Protein AF-A0A1B8XY38-F1 (afdb_monomer)

Radius of gyration: 33.86 Å; Cα contacts (8 Å, |Δi|>4): 31; chains: 1; bounding box: 63×46×82 Å

Sequence (117 aa):
MSGPEGACRGYRGRSHGYALRMSRLSARIFGEVVRPTDQRSMKVVKMFSEEPLAKRKEVFDWYPPHNTYVSLMRNLRYLGLYRDEHEDFKEEMRRLRKLRGKGTPKKGEGKRAMKKK

Secondary structure (DSSP, 8-state):
----------------HHHHHHHHHHHHHHT---S---HHHHHHHHHHHSPPGGGSHHHHT-S--HHHHHHHHHHHHHTTS---HHHHHHHHHHHHHHHTT-PPPPTT-SHHHHTT-

Structure (mmCIF, N/CA/C/O backbone):
data_AF-A0A1B8XY38-F1
#
_entry.id   AF-A0A1B8XY38-F1
#
loop_
_atom_site.group_PDB
_atom_site.id
_atom_site.type_symbol
_atom_site.label_atom_id
_atom_site.label_alt_id
_atom_site.label_comp_id
_atom_site.label_asym_id
_atom_site.label_entity_id
_atom_site.label_seq_id
_atom_site.pdbx_PDB_ins_code
_atom_site.Cartn_x
_atom_site.Cartn_y
_atom_site.Cartn_z
_atom_site.occupancy
_atom_site.B_iso_or_equiv
_atom_site.auth_seq_id
_atom_site.auth_comp_id
_atom_site.auth_asym_id
_atom_site.auth_atom_id
_atom_site.pdbx_PDB_model_num
ATOM 1 N N . MET A 1 1 ? 35.548 -18.790 -11.301 1.00 38.03 1 MET A N 1
ATOM 2 C CA . MET A 1 1 ? 35.139 -18.587 -12.707 1.00 38.03 1 MET A CA 1
ATOM 3 C C . MET A 1 1 ? 35.014 -17.094 -12.911 1.00 38.03 1 MET A C 1
ATOM 5 O O . MET A 1 1 ? 34.023 -16.497 -12.517 1.00 38.03 1 MET A O 1
ATOM 9 N N . SER A 1 2 ? 36.103 -16.496 -13.372 1.00 38.56 2 SER A N 1
ATOM 10 C CA . SER A 1 2 ? 36.338 -15.055 -13.368 1.00 38.56 2 SER A CA 1
ATOM 11 C C . SER A 1 2 ? 36.112 -14.554 -14.791 1.00 38.56 2 SER A C 1
ATOM 13 O O . SER A 1 2 ? 36.839 -14.958 -15.696 1.00 38.56 2 SER A O 1
ATOM 15 N N . GLY A 1 3 ? 35.059 -13.767 -15.013 1.00 38.72 3 GLY A N 1
ATOM 16 C CA . GLY A 1 3 ? 34.793 -13.160 -16.319 1.00 38.72 3 GLY A CA 1
ATOM 17 C C . GLY A 1 3 ? 35.889 -12.149 -16.676 1.00 38.72 3 GLY A C 1
ATOM 18 O O . GLY A 1 3 ? 36.385 -11.472 -15.774 1.00 38.72 3 GLY A O 1
ATOM 19 N N . PRO A 1 4 ? 36.302 -12.035 -17.950 1.00 48.38 4 PRO A N 1
ATOM 20 C CA . PRO A 1 4 ? 37.315 -11.065 -18.327 1.00 48.38 4 PRO A CA 1
ATOM 21 C C . PRO A 1 4 ? 36.724 -9.653 -18.264 1.00 48.38 4 PRO A C 1
ATOM 23 O O . PRO A 1 4 ? 35.758 -9.321 -18.953 1.00 48.38 4 PRO A O 1
ATOM 26 N N . GLU A 1 5 ? 37.327 -8.822 -17.419 1.00 45.53 5 GLU A N 1
ATOM 27 C CA . GLU A 1 5 ? 37.103 -7.384 -17.336 1.00 45.53 5 GLU A CA 1
ATOM 28 C C . GLU A 1 5 ? 37.482 -6.725 -18.675 1.00 45.53 5 GLU A C 1
ATOM 30 O O . GLU A 1 5 ? 38.649 -6.485 -18.983 1.00 45.53 5 GLU A O 1
ATOM 35 N N . GLY A 1 6 ? 36.479 -6.452 -19.510 1.00 40.97 6 GLY A N 1
ATOM 36 C CA . GLY A 1 6 ? 36.639 -5.784 -20.801 1.00 40.97 6 GLY A CA 1
ATOM 37 C C . GLY A 1 6 ? 36.844 -4.279 -20.649 1.00 40.97 6 GLY A C 1
ATOM 38 O O . GLY A 1 6 ? 35.935 -3.487 -20.894 1.00 40.97 6 GLY A O 1
ATOM 39 N N . ALA A 1 7 ? 38.049 -3.869 -20.258 1.00 39.84 7 ALA A N 1
ATOM 40 C CA . ALA A 1 7 ? 38.487 -2.479 -20.276 1.00 39.84 7 ALA A CA 1
ATOM 41 C C . ALA A 1 7 ? 38.704 -1.979 -21.721 1.00 39.84 7 ALA A C 1
ATOM 43 O O . ALA A 1 7 ? 39.830 -1.917 -22.207 1.00 39.84 7 ALA A O 1
ATOM 44 N N . CYS A 1 8 ? 37.648 -1.544 -22.413 1.00 39.66 8 CYS A N 1
ATOM 45 C CA . CYS A 1 8 ? 37.798 -0.757 -23.643 1.00 39.66 8 CYS A CA 1
ATOM 46 C C . CYS A 1 8 ? 38.080 0.717 -23.302 1.00 39.66 8 CYS A C 1
ATOM 48 O O . CYS A 1 8 ? 37.227 1.592 -23.461 1.00 39.66 8 CYS A O 1
ATOM 50 N N . ARG A 1 9 ? 39.300 1.010 -22.832 1.00 40.84 9 ARG A N 1
ATOM 51 C CA . ARG A 1 9 ? 39.822 2.384 -22.825 1.00 40.84 9 ARG A CA 1
ATOM 52 C C . ARG A 1 9 ? 40.228 2.767 -24.252 1.00 40.84 9 ARG A C 1
ATOM 54 O O . ARG A 1 9 ? 41.152 2.197 -24.810 1.00 40.84 9 ARG A O 1
ATOM 61 N N . GLY A 1 10 ? 39.513 3.741 -24.812 1.00 45.12 10 GLY A N 1
ATOM 62 C CA . GLY A 1 10 ? 39.977 4.704 -25.817 1.00 45.12 10 GLY A CA 1
ATOM 63 C C . GLY A 1 10 ? 40.831 4.211 -26.992 1.00 45.12 10 GLY A C 1
ATOM 64 O O . GLY A 1 10 ? 42.034 4.436 -27.004 1.00 45.12 10 GLY A O 1
ATOM 65 N N . TYR A 1 11 ? 40.186 3.754 -28.069 1.00 41.47 11 TYR A N 1
ATOM 66 C CA . TYR A 1 11 ? 40.727 3.896 -29.425 1.00 41.47 11 TYR A CA 1
ATOM 67 C C . TYR A 1 11 ? 39.891 4.933 -30.183 1.00 41.47 11 TYR A C 1
ATOM 69 O O . TYR A 1 11 ? 38.776 4.650 -30.619 1.00 41.47 11 TYR A O 1
ATOM 77 N N . ARG A 1 12 ? 40.432 6.143 -30.395 1.00 52.75 12 ARG A N 1
ATOM 78 C CA . ARG A 1 12 ? 39.982 7.026 -31.489 1.00 52.75 12 ARG A CA 1
ATOM 79 C C . ARG A 1 12 ? 40.500 6.450 -32.816 1.00 52.75 12 ARG A C 1
ATOM 81 O O . ARG A 1 12 ? 41.395 7.006 -33.438 1.00 52.75 12 ARG A O 1
ATOM 88 N N . GLY A 1 13 ? 39.980 5.288 -33.207 1.00 47.94 13 GLY A N 1
ATOM 89 C CA . GLY A 1 13 ? 40.297 4.611 -34.464 1.00 47.94 13 GLY A CA 1
ATOM 90 C C . GLY A 1 13 ? 39.144 4.765 -35.450 1.00 47.94 13 GLY A C 1
ATOM 91 O O . GLY A 1 13 ? 38.005 4.443 -35.122 1.00 47.94 13 GLY A O 1
ATOM 92 N N . ARG A 1 14 ? 39.421 5.266 -36.658 1.00 60.88 14 ARG A N 1
ATOM 93 C CA . ARG A 1 14 ? 38.453 5.289 -37.768 1.00 60.88 14 ARG A CA 1
ATOM 94 C C . ARG A 1 14 ? 37.980 3.858 -38.046 1.00 60.88 14 ARG A C 1
ATOM 96 O O . ARG A 1 14 ? 38.763 3.032 -38.502 1.00 60.88 14 ARG A O 1
ATOM 103 N N . SER A 1 15 ? 36.709 3.568 -37.782 1.00 63.44 15 SER A N 1
ATOM 104 C CA . SER A 1 15 ? 36.090 2.300 -38.162 1.00 63.44 15 SER A CA 1
ATOM 105 C C . SER A 1 15 ? 35.949 2.226 -39.687 1.00 63.44 15 SER A C 1
ATOM 107 O O . SER A 1 15 ? 35.503 3.171 -40.337 1.00 63.44 15 SER A O 1
ATOM 109 N N . HIS A 1 16 ? 36.358 1.103 -40.282 1.00 79.31 16 HIS A N 1
ATOM 110 C CA . HIS A 1 16 ? 36.207 0.860 -41.718 1.00 79.31 16 HIS A CA 1
ATOM 111 C C . HIS A 1 16 ? 34.713 0.833 -42.094 1.00 79.31 16 HIS A C 1
ATOM 113 O O . HIS A 1 16 ? 33.900 0.267 -41.361 1.00 79.31 16 HIS A O 1
ATOM 119 N N . GLY A 1 17 ? 34.328 1.407 -43.242 1.00 85.06 17 GLY A N 1
ATOM 120 C CA . GLY A 1 17 ? 32.916 1.599 -43.619 1.00 85.06 17 GLY A CA 1
ATOM 121 C C . GLY A 1 17 ? 32.071 0.316 -43.636 1.00 85.06 17 GLY A C 1
ATOM 122 O O . GLY A 1 17 ? 30.865 0.368 -43.407 1.00 85.06 17 GLY A O 1
ATOM 123 N N . TYR A 1 18 ? 32.697 -0.846 -43.842 1.00 89.50 18 TYR A N 1
ATOM 124 C CA . TYR A 1 18 ? 32.046 -2.154 -43.718 1.00 89.50 18 TYR A CA 1
ATOM 125 C C . TYR A 1 18 ? 31.637 -2.493 -42.275 1.00 89.50 18 TYR A C 1
ATOM 127 O O . TYR A 1 18 ? 30.507 -2.918 -42.052 1.00 89.50 18 TYR A O 1
ATOM 135 N N . ALA A 1 19 ? 32.506 -2.245 -41.291 1.00 88.75 19 ALA A N 1
ATOM 136 C CA . ALA A 1 19 ? 32.225 -2.535 -39.884 1.00 88.75 19 ALA A CA 1
ATOM 137 C C . ALA A 1 19 ? 31.034 -1.712 -39.366 1.00 88.75 19 ALA A C 1
ATOM 139 O O . ALA A 1 19 ? 30.183 -2.237 -38.655 1.00 88.75 19 ALA A O 1
ATOM 140 N N . LEU A 1 20 ? 30.919 -0.450 -39.798 1.00 87.56 20 LEU A N 1
ATOM 141 C CA . LEU A 1 20 ? 29.777 0.409 -39.467 1.00 87.56 20 LEU A CA 1
ATOM 142 C C . LEU A 1 20 ? 28.466 -0.075 -40.115 1.00 87.56 20 LEU A C 1
ATOM 144 O O . LEU A 1 20 ? 27.391 0.072 -39.538 1.00 87.56 20 LEU A O 1
ATOM 148 N N . ARG A 1 21 ? 28.533 -0.641 -41.328 1.00 90.12 21 ARG A N 1
ATOM 149 C CA . ARG A 1 21 ? 27.364 -1.259 -41.975 1.00 90.12 21 ARG A CA 1
ATOM 150 C C . ARG A 1 21 ? 26.944 -2.531 -41.245 1.00 90.12 21 ARG A C 1
ATOM 152 O O . ARG A 1 21 ? 25.750 -2.725 -41.036 1.00 90.12 21 ARG A O 1
ATOM 159 N N . MET A 1 22 ? 27.911 -3.342 -40.818 1.00 91.62 22 MET A N 1
ATOM 160 C CA . MET A 1 22 ? 27.642 -4.574 -40.084 1.00 91.62 22 MET A CA 1
ATOM 161 C C . MET A 1 22 ? 27.039 -4.302 -38.699 1.00 91.62 22 MET A C 1
ATOM 163 O O . MET A 1 22 ? 26.056 -4.941 -38.342 1.00 91.62 22 MET A O 1
ATOM 167 N N . SER A 1 23 ? 27.531 -3.296 -37.964 1.00 89.25 23 SER A N 1
ATOM 168 C CA . SER A 1 23 ? 26.963 -2.920 -36.659 1.00 89.25 23 SER A CA 1
ATOM 169 C C . SER A 1 23 ? 25.547 -2.339 -36.754 1.00 89.25 23 SER A C 1
ATOM 171 O O . SER A 1 23 ? 24.704 -2.594 -35.899 1.00 89.25 23 SER A O 1
ATOM 173 N N . ARG A 1 24 ? 25.240 -1.586 -37.818 1.00 90.38 24 ARG A N 1
ATOM 174 C CA . ARG A 1 24 ? 23.869 -1.112 -38.081 1.00 90.38 24 ARG A CA 1
ATOM 175 C C . ARG A 1 24 ? 22.926 -2.254 -38.445 1.00 90.38 24 ARG A C 1
ATOM 177 O O . ARG A 1 24 ? 21.766 -2.229 -38.041 1.00 90.38 24 ARG A O 1
ATOM 184 N N . LEU A 1 25 ? 23.411 -3.220 -39.226 1.00 93.25 25 LEU A N 1
ATOM 185 C CA . LEU A 1 25 ? 22.635 -4.395 -39.608 1.00 93.25 25 LEU A CA 1
ATOM 186 C C . LEU A 1 25 ? 22.295 -5.240 -38.376 1.00 93.25 25 LEU A C 1
ATOM 188 O O . LEU A 1 25 ? 21.124 -5.548 -38.179 1.00 93.25 25 LEU A O 1
ATOM 192 N N . SER A 1 26 ? 23.278 -5.541 -37.522 1.00 92.81 26 SER A N 1
ATOM 193 C CA . SER A 1 26 ? 23.043 -6.295 -36.286 1.00 92.81 26 SER A CA 1
ATOM 194 C C . SER A 1 26 ? 22.066 -5.570 -35.361 1.00 92.81 26 SER A C 1
ATOM 196 O O . SER A 1 26 ? 21.097 -6.181 -34.920 1.00 92.81 26 SER A O 1
ATOM 198 N N . ALA A 1 27 ? 22.235 -4.257 -35.156 1.00 92.38 27 ALA A N 1
ATOM 199 C CA . ALA A 1 27 ? 21.314 -3.470 -34.336 1.00 92.38 27 ALA A CA 1
ATOM 200 C C . ALA A 1 27 ? 19.871 -3.529 -34.867 1.00 92.38 27 ALA A C 1
ATOM 202 O O . ALA A 1 27 ? 18.926 -3.630 -34.093 1.00 92.38 27 ALA A O 1
ATOM 203 N N . ARG A 1 28 ? 19.680 -3.533 -36.194 1.00 93.06 28 ARG A N 1
ATOM 204 C CA . ARG A 1 28 ? 18.345 -3.641 -36.800 1.00 93.06 28 ARG A CA 1
ATOM 205 C C . ARG A 1 28 ? 17.736 -5.035 -36.648 1.00 93.06 28 ARG A C 1
ATOM 207 O O . ARG A 1 28 ? 16.529 -5.128 -36.457 1.00 93.06 28 ARG A O 1
ATOM 214 N N . ILE A 1 29 ? 18.550 -6.086 -36.747 1.00 95.62 29 ILE A N 1
ATOM 215 C CA . ILE A 1 29 ? 18.105 -7.477 -36.577 1.00 95.62 29 ILE A CA 1
ATOM 216 C C . ILE A 1 29 ? 17.669 -7.726 -35.128 1.00 95.62 29 ILE A C 1
ATOM 218 O O . ILE A 1 29 ? 16.619 -8.319 -34.907 1.00 95.62 29 ILE A O 1
ATOM 222 N N . PHE A 1 30 ? 18.440 -7.237 -34.154 1.00 94.50 30 PHE A N 1
ATOM 223 C CA . PHE A 1 30 ? 18.177 -7.454 -32.727 1.00 94.50 30 PHE A CA 1
ATOM 224 C C . PHE A 1 30 ? 17.279 -6.385 -32.079 1.00 94.50 30 PHE A C 1
ATOM 226 O O . PHE A 1 30 ? 17.001 -6.463 -30.887 1.00 94.50 30 PHE A O 1
ATOM 233 N N . GLY A 1 31 ? 16.795 -5.401 -32.848 1.00 90.81 31 GLY A N 1
ATOM 234 C CA . GLY A 1 31 ? 15.901 -4.350 -32.344 1.00 90.81 31 GLY A CA 1
ATOM 235 C C . GLY A 1 31 ? 16.579 -3.317 -31.434 1.00 90.81 31 GLY A C 1
ATOM 236 O O . GLY A 1 31 ? 15.908 -2.630 -30.667 1.00 90.81 31 GLY A O 1
ATOM 237 N N . GLU A 1 32 ? 17.901 -3.194 -31.515 1.00 89.50 32 GLU A N 1
ATOM 238 C CA . GLU A 1 32 ? 18.692 -2.199 -30.795 1.00 89.50 32 GLU A CA 1
ATOM 239 C C . GLU A 1 32 ? 18.699 -0.838 -31.522 1.00 89.50 32 GLU A C 1
ATOM 241 O O . GLU A 1 32 ? 18.147 -0.647 -32.612 1.00 89.50 32 GLU A O 1
ATOM 246 N N . VAL A 1 33 ? 19.350 0.160 -30.922 1.00 90.50 33 VAL A N 1
ATOM 247 C CA . VAL A 1 33 ? 19.378 1.530 -31.448 1.00 90.50 33 VAL A CA 1
ATOM 248 C C . VAL A 1 33 ? 20.261 1.623 -32.703 1.00 90.50 33 VAL A C 1
ATOM 250 O O . VAL A 1 33 ? 21.485 1.618 -32.629 1.00 90.50 33 VAL A O 1
ATOM 253 N N . VAL A 1 34 ? 19.636 1.767 -33.878 1.00 89.19 34 VAL A N 1
ATOM 254 C CA . VAL A 1 34 ? 20.336 1.832 -35.183 1.00 89.19 34 VAL A CA 1
ATOM 255 C C . VAL A 1 34 ? 20.985 3.197 -35.456 1.00 89.19 34 VAL A C 1
ATOM 257 O O . VAL A 1 34 ? 22.012 3.292 -36.135 1.00 89.19 34 VAL A O 1
ATOM 260 N N . ARG A 1 35 ? 20.369 4.287 -34.980 1.00 86.69 35 ARG A N 1
ATOM 261 C CA . ARG A 1 35 ? 20.865 5.653 -35.210 1.00 86.69 35 ARG A CA 1
ATOM 262 C C . ARG A 1 35 ? 21.938 6.000 -34.175 1.00 86.69 35 ARG A C 1
ATOM 264 O O . ARG A 1 35 ? 21.700 5.768 -32.991 1.00 86.69 35 ARG A O 1
ATOM 271 N N . PRO A 1 36 ? 23.075 6.601 -34.579 1.00 84.69 36 PRO A N 1
ATOM 272 C CA . PRO A 1 36 ? 24.057 7.076 -33.615 1.00 84.69 36 PRO A CA 1
ATOM 273 C C . PRO A 1 36 ? 23.375 8.111 -32.721 1.00 84.69 36 PRO A C 1
ATOM 275 O O . PRO A 1 36 ? 22.900 9.141 -33.195 1.00 84.69 36 PRO A O 1
ATOM 278 N N . THR A 1 37 ? 23.260 7.776 -31.445 1.00 88.06 37 THR A N 1
ATOM 279 C CA . THR A 1 37 ? 22.492 8.537 -30.464 1.00 88.06 37 THR A CA 1
ATOM 280 C C . THR A 1 37 ? 23.444 9.012 -29.375 1.00 88.06 37 THR A C 1
ATOM 282 O O . THR A 1 37 ? 24.392 8.306 -29.030 1.00 88.06 37 THR A O 1
ATOM 285 N N . ASP A 1 38 ? 23.223 10.223 -28.863 1.00 91.56 38 ASP A N 1
ATOM 286 C CA . ASP A 1 38 ? 24.059 10.785 -27.802 1.00 91.56 38 ASP A CA 1
ATOM 287 C C . ASP A 1 38 ? 23.942 9.962 -26.506 1.00 91.56 38 ASP A C 1
ATOM 289 O O . ASP A 1 38 ? 22.906 9.352 -26.218 1.00 91.56 38 ASP A O 1
ATOM 293 N N . GLN A 1 39 ? 24.992 9.977 -25.684 1.00 88.00 39 GLN A N 1
ATOM 294 C CA . GLN A 1 39 ? 25.039 9.231 -24.423 1.00 88.00 39 GLN A CA 1
ATOM 295 C C . GLN A 1 39 ? 23.904 9.641 -23.473 1.00 88.00 39 GLN A C 1
ATOM 297 O O . GLN A 1 39 ? 23.346 8.798 -22.769 1.00 88.00 39 GLN A O 1
ATOM 302 N N . ARG A 1 40 ? 23.503 10.921 -23.488 1.00 89.88 40 ARG A N 1
ATOM 303 C CA . ARG A 1 40 ? 22.371 11.422 -22.690 1.00 89.88 40 ARG A CA 1
ATOM 304 C C . ARG A 1 40 ? 21.043 10.817 -23.140 1.00 89.88 40 ARG A C 1
ATOM 306 O O . ARG A 1 40 ? 20.218 10.459 -22.303 1.00 89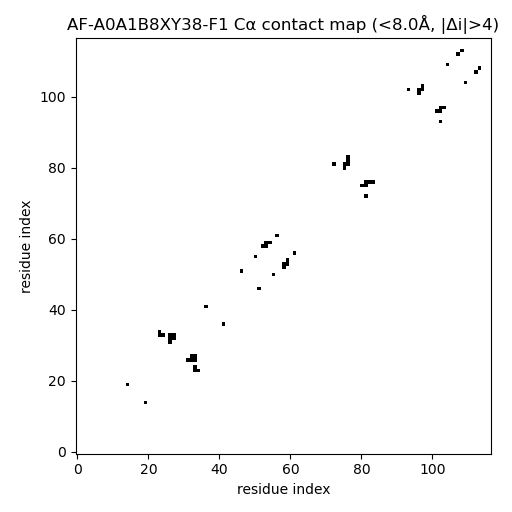.88 40 ARG A O 1
ATOM 313 N N . SER A 1 41 ? 20.851 10.661 -24.446 1.00 90.19 41 SER A N 1
ATOM 314 C CA . SER A 1 41 ? 19.638 10.093 -25.038 1.00 90.19 41 SER A CA 1
ATOM 315 C C . SER A 1 41 ? 19.538 8.576 -24.829 1.00 90.19 41 SER A C 1
ATOM 317 O O . SER A 1 41 ? 18.434 8.061 -24.655 1.00 90.19 41 SER A O 1
ATOM 319 N N . MET A 1 42 ? 20.667 7.866 -24.718 1.00 92.00 42 MET A N 1
ATOM 320 C CA . MET A 1 42 ? 20.683 6.439 -24.353 1.00 92.00 42 MET A CA 1
ATOM 321 C C . MET A 1 42 ? 20.131 6.163 -22.943 1.00 92.00 42 MET A C 1
ATOM 323 O O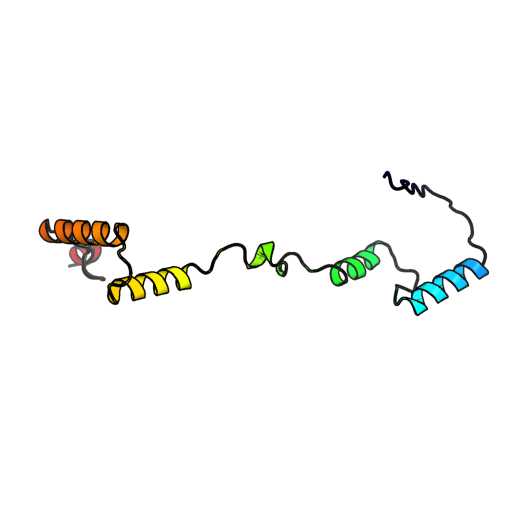 . MET A 1 42 ? 19.640 5.065 -22.683 1.00 92.00 42 MET A O 1
ATOM 327 N N . LYS A 1 43 ? 20.119 7.160 -22.042 1.00 92.88 43 LYS A N 1
ATOM 328 C CA . LYS A 1 43 ? 19.471 7.041 -20.723 1.00 92.88 43 LYS A CA 1
ATOM 329 C C . LYS A 1 43 ? 17.986 6.696 -20.846 1.00 92.88 43 LYS A C 1
ATOM 331 O O . LYS A 1 43 ? 17.476 5.935 -20.033 1.00 92.88 43 LYS A O 1
ATOM 336 N N . VAL A 1 44 ? 17.298 7.238 -21.851 1.00 91.88 44 VAL A N 1
ATOM 337 C CA . VAL A 1 44 ? 15.864 6.994 -22.065 1.00 91.88 44 VAL A CA 1
ATOM 338 C C . VAL A 1 44 ? 15.614 5.535 -22.422 1.00 91.88 44 VAL A C 1
ATOM 340 O O . VAL A 1 44 ? 14.739 4.911 -21.833 1.00 91.88 44 VAL A O 1
ATOM 343 N N . VAL A 1 45 ? 16.446 4.970 -23.299 1.00 92.44 45 VAL A N 1
ATOM 344 C CA . VAL A 1 45 ? 16.397 3.543 -23.646 1.00 92.44 45 VAL A CA 1
ATOM 345 C C . VAL A 1 45 ? 16.559 2.688 -22.390 1.00 92.44 45 VAL A C 1
ATOM 347 O O . VAL A 1 45 ? 15.748 1.799 -22.159 1.00 92.44 45 VAL A O 1
ATOM 350 N N . LYS A 1 46 ? 17.523 3.030 -21.521 1.00 91.44 46 LYS A N 1
ATOM 351 C CA . LYS A 1 46 ? 17.738 2.327 -20.249 1.00 91.44 46 LYS A CA 1
ATOM 352 C C . LYS A 1 46 ? 16.542 2.431 -19.289 1.00 91.44 46 LYS A C 1
ATOM 354 O O . LYS A 1 46 ? 16.155 1.446 -18.669 1.00 91.44 46 LYS A O 1
ATOM 359 N N . MET A 1 47 ? 15.944 3.618 -19.172 1.00 91.62 47 MET A N 1
ATOM 360 C CA . MET A 1 47 ? 14.781 3.848 -18.303 1.00 91.62 47 MET A CA 1
ATOM 361 C C . MET A 1 47 ? 13.553 3.034 -18.724 1.00 91.62 47 MET A C 1
ATOM 363 O O . MET A 1 47 ? 12.762 2.675 -17.861 1.00 91.62 47 MET A O 1
ATOM 367 N N . PHE A 1 48 ? 13.388 2.757 -20.021 1.00 91.69 48 PHE A N 1
ATOM 368 C CA . PHE A 1 48 ? 12.284 1.937 -20.527 1.00 91.69 48 PHE A CA 1
ATOM 369 C C . PHE A 1 48 ? 12.620 0.449 -20.633 1.00 91.69 48 PHE A C 1
ATOM 371 O O . PHE A 1 48 ? 11.703 -0.367 -20.638 1.00 91.69 48 PHE A O 1
ATOM 378 N N . SER A 1 49 ? 13.902 0.084 -20.710 1.00 91.69 49 SER A N 1
ATOM 379 C CA . SER A 1 49 ? 14.317 -1.320 -20.655 1.00 91.69 49 SER A CA 1
ATOM 380 C C . SER A 1 49 ? 14.217 -1.908 -19.248 1.00 91.69 49 SER A C 1
ATOM 382 O O . SER A 1 49 ? 14.005 -3.106 -19.103 1.00 91.69 49 SER A O 1
ATOM 384 N N . GLU A 1 50 ? 14.402 -1.083 -18.213 1.00 92.62 50 GLU A N 1
ATOM 385 C CA . GLU A 1 50 ? 14.331 -1.511 -16.816 1.00 92.62 50 GLU A CA 1
ATOM 386 C C . GLU A 1 50 ? 12.954 -1.226 -16.209 1.00 92.62 50 GLU A C 1
ATOM 388 O O . GLU A 1 50 ? 12.291 -0.241 -16.536 1.00 92.62 50 GLU A O 1
ATOM 393 N N . GLU A 1 51 ? 12.535 -2.060 -15.256 1.00 91.81 51 GLU A N 1
ATOM 394 C CA . GLU A 1 51 ? 11.330 -1.776 -14.487 1.00 91.81 51 GLU A CA 1
ATOM 395 C C . GLU A 1 51 ? 11.571 -0.582 -13.541 1.00 91.81 51 GLU A C 1
ATOM 397 O O . GLU A 1 51 ? 12.538 -0.594 -12.754 1.00 91.81 51 GLU A O 1
ATOM 402 N N . PRO A 1 52 ? 10.699 0.449 -13.572 1.00 94.25 52 PRO A N 1
ATOM 403 C CA . PRO A 1 52 ? 10.837 1.599 -12.694 1.00 94.25 52 PRO A CA 1
ATOM 404 C C . PRO A 1 52 ? 10.707 1.167 -11.235 1.00 94.25 52 PRO A C 1
ATOM 406 O O . PRO A 1 52 ? 9.864 0.341 -10.892 1.00 94.25 52 PRO A O 1
ATOM 409 N N . LEU A 1 53 ? 11.507 1.785 -10.363 1.00 91.00 53 LEU A N 1
ATOM 410 C CA . LEU A 1 53 ? 11.594 1.434 -8.940 1.00 91.00 53 LEU A CA 1
ATOM 411 C C . LEU A 1 53 ? 10.221 1.328 -8.261 1.00 91.00 53 LEU A C 1
ATOM 413 O O . LEU A 1 53 ? 9.977 0.374 -7.539 1.00 91.00 53 LEU A O 1
ATOM 417 N N . ALA A 1 54 ? 9.304 2.254 -8.550 1.00 91.81 54 ALA A N 1
ATOM 418 C CA . ALA A 1 54 ? 7.975 2.288 -7.939 1.00 91.81 54 ALA A CA 1
ATOM 419 C C . ALA A 1 54 ? 7.081 1.079 -8.276 1.00 91.81 54 ALA A C 1
ATOM 421 O O . ALA A 1 54 ? 6.157 0.785 -7.524 1.00 91.81 54 ALA A O 1
ATOM 422 N N . LYS A 1 55 ? 7.321 0.398 -9.403 1.00 93.12 55 LYS A N 1
ATOM 423 C CA . LYS A 1 55 ? 6.542 -0.782 -9.812 1.00 93.12 55 LYS A CA 1
ATOM 424 C C . LYS A 1 55 ? 7.126 -2.089 -9.299 1.00 93.12 55 LYS A C 1
ATOM 426 O O . LYS A 1 55 ? 6.439 -3.103 -9.323 1.00 93.12 55 LYS A O 1
ATOM 431 N N . ARG A 1 56 ? 8.360 -2.067 -8.795 1.00 94.00 56 ARG A N 1
ATOM 432 C CA . ARG A 1 56 ? 8.985 -3.259 -8.231 1.00 94.00 56 ARG A CA 1
ATOM 433 C C . ARG A 1 56 ? 8.166 -3.724 -7.035 1.00 94.00 56 ARG A C 1
ATOM 435 O O . ARG A 1 56 ? 7.830 -2.922 -6.163 1.00 94.00 56 ARG A O 1
ATOM 442 N N . LYS A 1 57 ? 7.878 -5.025 -6.987 1.00 92.06 57 LYS A N 1
ATOM 443 C CA . LYS A 1 57 ? 7.093 -5.655 -5.909 1.00 92.06 57 LYS A CA 1
ATOM 444 C C . LYS A 1 57 ? 7.658 -5.358 -4.527 1.00 92.06 57 LYS A C 1
ATOM 446 O O . LYS A 1 57 ? 6.914 -5.063 -3.607 1.00 92.06 57 LYS A O 1
ATOM 451 N N . GLU A 1 58 ? 8.981 -5.332 -4.427 1.00 92.69 58 GLU A N 1
ATOM 452 C CA . GLU A 1 58 ? 9.715 -4.978 -3.211 1.00 92.69 58 GLU A CA 1
ATOM 453 C C . GLU A 1 58 ? 9.345 -3.592 -2.661 1.00 92.69 58 GLU A C 1
ATOM 455 O O . GLU A 1 58 ? 9.427 -3.369 -1.459 1.00 92.69 58 GLU A O 1
ATOM 460 N N . VAL A 1 59 ? 8.949 -2.655 -3.530 1.00 93.19 59 VAL A N 1
ATOM 461 C CA . VAL A 1 59 ? 8.652 -1.270 -3.153 1.00 93.19 59 VAL A CA 1
ATOM 462 C C . VAL A 1 59 ? 7.175 -1.091 -2.825 1.00 93.19 59 VAL A C 1
ATOM 464 O O . VAL A 1 59 ? 6.853 -0.569 -1.760 1.00 93.19 59 VAL A O 1
ATOM 467 N N . PHE A 1 60 ? 6.266 -1.492 -3.720 1.00 92.19 60 PHE A N 1
ATOM 468 C CA . PHE A 1 60 ? 4.838 -1.238 -3.495 1.00 92.19 60 PHE A CA 1
ATOM 469 C C . PHE A 1 60 ? 4.212 -2.207 -2.485 1.00 92.19 60 PHE A C 1
ATOM 471 O O . PHE A 1 60 ? 3.299 -1.814 -1.764 1.00 92.19 60 PHE A O 1
ATOM 478 N N . ASP A 1 61 ? 4.706 -3.444 -2.410 1.00 94.06 61 ASP A N 1
ATOM 479 C CA . ASP A 1 61 ? 4.161 -4.511 -1.560 1.00 94.06 61 ASP A CA 1
ATOM 480 C C . ASP A 1 61 ? 4.924 -4.620 -0.228 1.00 94.06 61 ASP A C 1
ATOM 482 O O . ASP A 1 61 ? 4.931 -5.651 0.441 1.00 94.06 61 ASP A O 1
ATOM 486 N N . TRP A 1 62 ? 5.602 -3.534 0.158 1.00 94.94 62 TRP A N 1
ATOM 487 C CA . TRP A 1 62 ? 6.449 -3.478 1.347 1.00 94.94 62 TRP A CA 1
ATOM 488 C C . TRP A 1 62 ? 5.677 -3.752 2.645 1.00 94.94 62 TRP A C 1
ATOM 490 O O . TRP A 1 62 ? 6.169 -4.439 3.540 1.00 94.94 62 TRP A O 1
ATOM 500 N N . TYR A 1 63 ? 4.466 -3.202 2.767 1.00 94.00 63 TYR A N 1
ATOM 501 C CA . TYR A 1 63 ? 3.614 -3.423 3.930 1.00 94.00 63 TYR A CA 1
ATOM 502 C C . TYR A 1 63 ? 2.568 -4.494 3.628 1.00 94.00 63 TYR A C 1
ATOM 504 O O . TYR A 1 63 ? 1.772 -4.312 2.705 1.00 94.00 63 TYR A O 1
ATOM 512 N N . PRO A 1 64 ? 2.479 -5.555 4.451 1.00 94.94 64 PRO A N 1
ATOM 513 C CA . PRO A 1 64 ? 1.393 -6.513 4.339 1.00 94.94 64 PRO A CA 1
ATOM 514 C C . PRO A 1 64 ? 0.028 -5.824 4.485 1.00 94.94 64 PRO A C 1
ATOM 516 O O . PRO A 1 64 ? -0.092 -4.847 5.236 1.00 94.94 64 PRO A O 1
ATOM 519 N N . PRO A 1 65 ? -1.033 -6.350 3.850 1.00 94.69 65 PRO A N 1
ATOM 520 C CA . PRO A 1 65 ? -2.370 -5.765 3.902 1.00 94.69 65 PRO A CA 1
ATOM 521 C C . PRO A 1 65 ? -3.023 -5.951 5.285 1.00 94.69 65 PRO A C 1
ATOM 523 O O . PRO A 1 65 ? -3.927 -6.766 5.469 1.00 94.69 65 PRO A O 1
ATOM 526 N N . HIS A 1 66 ? -2.594 -5.167 6.277 1.00 95.44 66 HIS A N 1
ATOM 527 C CA . HIS A 1 66 ? -2.961 -5.334 7.688 1.00 95.44 66 HIS A CA 1
ATOM 528 C C . HIS A 1 66 ? -4.475 -5.288 7.936 1.00 95.44 66 HIS A C 1
ATOM 530 O O . HIS A 1 66 ? -4.994 -6.058 8.739 1.00 95.44 66 HIS A O 1
ATOM 536 N N . ASN A 1 67 ? -5.207 -4.457 7.191 1.00 94.88 67 ASN A N 1
ATOM 537 C CA . ASN A 1 67 ? -6.664 -4.347 7.304 1.00 94.88 67 ASN A CA 1
ATOM 538 C C . ASN A 1 67 ? -7.376 -5.684 7.043 1.00 94.88 67 ASN A C 1
ATOM 540 O O . ASN A 1 67 ? -8.363 -5.994 7.710 1.00 94.88 67 ASN A O 1
ATOM 544 N N . THR A 1 68 ? -6.861 -6.481 6.100 1.00 95.31 68 THR A N 1
ATOM 545 C CA . THR A 1 68 ? -7.433 -7.792 5.767 1.00 95.31 68 THR A CA 1
ATOM 546 C C . THR A 1 68 ? -7.242 -8.771 6.920 1.00 95.31 68 THR A C 1
ATOM 548 O O . THR A 1 68 ? -8.215 -9.362 7.381 1.00 95.31 68 THR A O 1
ATOM 551 N N . TYR A 1 69 ? -6.025 -8.854 7.466 1.00 94.88 69 TYR A N 1
ATOM 552 C CA . TYR A 1 69 ? -5.706 -9.711 8.607 1.00 94.88 69 TYR A CA 1
ATOM 553 C C . TYR A 1 69 ? -6.481 -9.312 9.861 1.00 94.88 69 TYR A C 1
ATOM 555 O O . TYR A 1 69 ? -7.079 -10.168 10.506 1.00 94.88 69 TYR A O 1
ATOM 563 N N . VAL A 1 70 ? -6.528 -8.018 10.188 1.00 94.31 70 VAL A N 1
ATOM 564 C CA . VAL A 1 70 ? -7.257 -7.526 11.365 1.00 94.31 70 VAL A CA 1
ATOM 565 C C . VAL A 1 70 ? -8.744 -7.829 11.247 1.00 94.31 70 VAL A C 1
ATOM 567 O O . VAL A 1 70 ? -9.345 -8.320 12.201 1.00 94.31 70 VAL A O 1
ATOM 570 N N . SER A 1 71 ? -9.351 -7.577 10.084 1.00 95.44 71 SER A N 1
ATOM 571 C CA . SER A 1 71 ? -10.768 -7.885 9.889 1.00 95.44 71 SER A CA 1
ATOM 572 C C . SER A 1 71 ? -11.032 -9.388 9.954 1.00 95.44 71 SER A C 1
ATOM 574 O O . SER A 1 71 ? -12.017 -9.798 10.564 1.00 95.44 71 SER A O 1
ATOM 576 N N . LEU A 1 72 ? -10.164 -10.201 9.351 1.00 95.88 72 LEU A N 1
ATOM 577 C CA . LEU A 1 72 ? -10.279 -11.654 9.365 1.00 95.88 72 LEU A CA 1
ATOM 578 C C . LEU A 1 72 ? -10.210 -12.204 10.794 1.00 95.88 72 LEU A C 1
ATOM 580 O O . LEU A 1 72 ? -11.117 -12.914 11.220 1.00 95.88 72 LEU A O 1
ATOM 584 N N . MET A 1 73 ? -9.179 -11.829 11.554 1.00 94.69 73 MET A N 1
ATOM 585 C CA . MET A 1 73 ? -8.978 -12.307 12.927 1.00 94.69 73 MET A CA 1
ATOM 586 C C . MET A 1 73 ? -10.089 -11.836 13.863 1.00 94.69 73 MET A C 1
ATOM 588 O O . MET A 1 73 ? -10.555 -12.591 14.715 1.00 94.69 73 MET A O 1
ATOM 592 N N . ARG A 1 74 ? -10.593 -10.616 13.658 1.00 94.00 74 ARG A N 1
ATOM 593 C CA . ARG A 1 74 ? -11.738 -10.099 14.408 1.00 94.00 74 ARG A CA 1
ATOM 594 C C . ARG A 1 74 ? -13.022 -10.880 14.118 1.00 94.00 74 ARG A C 1
ATOM 596 O O . ARG A 1 74 ? -13.762 -11.182 15.050 1.00 94.00 74 ARG A O 1
ATOM 603 N N . ASN A 1 75 ? -13.267 -11.244 12.859 1.00 96.12 75 ASN A N 1
ATOM 604 C CA . ASN A 1 75 ? -14.411 -12.079 12.493 1.00 96.12 75 ASN A CA 1
ATOM 605 C C . ASN A 1 75 ? -14.287 -13.483 13.100 1.00 96.12 75 ASN A C 1
ATOM 607 O O . ASN A 1 75 ? -15.248 -13.981 13.679 1.00 96.12 75 ASN A O 1
ATOM 611 N N . LEU A 1 76 ? -13.097 -14.089 13.049 1.00 96.00 76 LEU A N 1
ATOM 612 C CA . LEU A 1 76 ? -12.826 -15.383 13.684 1.00 96.00 76 LEU A CA 1
ATOM 613 C C . LEU A 1 76 ? -13.042 -15.341 15.203 1.00 96.00 76 LEU A C 1
ATOM 615 O O . LEU A 1 76 ? -13.584 -16.293 15.763 1.00 96.00 76 LEU A O 1
ATOM 619 N N . ARG A 1 77 ? -12.689 -14.226 15.858 1.00 94.69 77 ARG A N 1
ATOM 620 C CA . ARG A 1 77 ? -12.979 -13.997 17.280 1.00 94.69 77 ARG A CA 1
ATOM 621 C C . ARG A 1 77 ? -14.477 -13.976 17.561 1.00 94.69 77 ARG A C 1
ATOM 623 O O . ARG A 1 77 ? -14.927 -14.624 18.498 1.00 94.69 77 ARG A O 1
ATOM 630 N N . TYR A 1 78 ? -15.262 -13.281 16.738 1.00 92.94 78 TYR A N 1
ATOM 631 C CA . TYR A 1 78 ? -16.721 -13.242 16.900 1.00 92.94 78 TYR A CA 1
ATOM 632 C C . TYR A 1 78 ? -17.401 -14.585 16.638 1.00 92.94 78 TYR A C 1
ATOM 634 O O . TYR A 1 78 ? -18.417 -14.878 17.261 1.00 92.94 78 TYR A O 1
ATOM 642 N N . LEU A 1 79 ? -16.824 -15.413 15.770 1.00 95.56 79 LEU A N 1
ATOM 643 C CA . LEU A 1 79 ? -17.278 -16.783 15.536 1.00 95.56 79 LEU A CA 1
ATOM 644 C C . LEU A 1 79 ? -16.826 -17.766 16.632 1.00 95.56 79 LEU A C 1
ATOM 646 O O . LEU A 1 79 ? -17.245 -18.918 16.614 1.00 95.56 79 LEU A O 1
ATOM 650 N N . GLY A 1 80 ? -15.969 -17.343 17.568 1.00 93.12 80 GLY A N 1
ATOM 651 C CA . GLY A 1 80 ? -15.409 -18.203 18.615 1.00 93.12 80 GLY A CA 1
ATOM 652 C C . GLY A 1 80 ? -14.328 -19.175 18.128 1.00 93.12 80 GLY A C 1
ATOM 653 O O . GLY A 1 80 ? -13.914 -20.052 18.879 1.00 93.12 80 GLY A O 1
ATOM 654 N N . LEU A 1 81 ? -13.856 -19.023 16.886 1.00 94.69 81 LEU A N 1
ATOM 655 C CA . LEU A 1 81 ? -12.823 -19.870 16.275 1.00 94.69 81 LEU A CA 1
ATOM 656 C C . LEU A 1 81 ? -11.402 -19.422 16.637 1.00 94.69 81 LEU A C 1
ATOM 658 O O . LEU A 1 81 ? -10.461 -20.205 16.546 1.00 94.69 81 LEU A O 1
ATOM 662 N N . TYR A 1 82 ? -11.243 -18.157 17.027 1.00 93.94 82 TYR A N 1
ATOM 663 C CA . TYR A 1 82 ? -9.967 -17.570 17.423 1.00 93.94 82 TYR A CA 1
ATOM 664 C C . TYR A 1 82 ? -10.105 -16.853 18.765 1.00 93.94 82 TYR A C 1
ATOM 666 O O . TYR A 1 82 ? -11.058 -16.105 18.982 1.00 93.94 82 TYR A O 1
ATOM 674 N N . ARG A 1 83 ? -9.137 -17.054 19.662 1.00 94.69 83 ARG A N 1
ATOM 675 C CA . ARG A 1 83 ? -9.072 -16.354 20.946 1.00 94.69 83 ARG A CA 1
ATOM 676 C C . ARG A 1 83 ? -7.967 -15.306 20.903 1.00 94.69 83 ARG A C 1
ATOM 678 O O . ARG A 1 83 ? -6.794 -15.647 20.819 1.00 94.69 83 ARG A O 1
ATOM 685 N N . ASP A 1 84 ? -8.360 -14.038 20.978 1.00 94.38 84 ASP A N 1
ATOM 686 C CA . ASP A 1 84 ? -7.440 -12.900 21.013 1.00 94.38 84 ASP A CA 1
ATOM 687 C C . ASP A 1 84 ? -7.264 -12.399 22.453 1.00 94.38 84 ASP A C 1
ATOM 689 O O . ASP A 1 84 ? -8.043 -11.579 22.945 1.00 94.38 84 ASP A O 1
ATOM 693 N N . GLU A 1 85 ? -6.225 -12.886 23.132 1.00 93.56 85 GLU A N 1
ATOM 694 C CA . GLU A 1 85 ? -5.922 -12.514 24.521 1.00 93.56 85 GLU A CA 1
ATOM 695 C C . GLU A 1 85 ? -5.646 -11.012 24.683 1.00 93.56 85 GLU A C 1
ATOM 697 O O . GLU A 1 85 ? -5.950 -10.412 25.719 1.00 93.56 85 GLU A O 1
ATOM 702 N N . HIS A 1 86 ? -5.084 -10.381 23.649 1.00 95.12 86 HIS A N 1
ATOM 703 C CA . HIS A 1 86 ? -4.742 -8.968 23.684 1.00 95.12 86 HIS A CA 1
ATOM 704 C C . HIS A 1 86 ? -5.999 -8.091 23.627 1.00 95.12 86 HIS A C 1
ATOM 706 O O . HIS A 1 86 ? -6.110 -7.109 24.371 1.00 95.12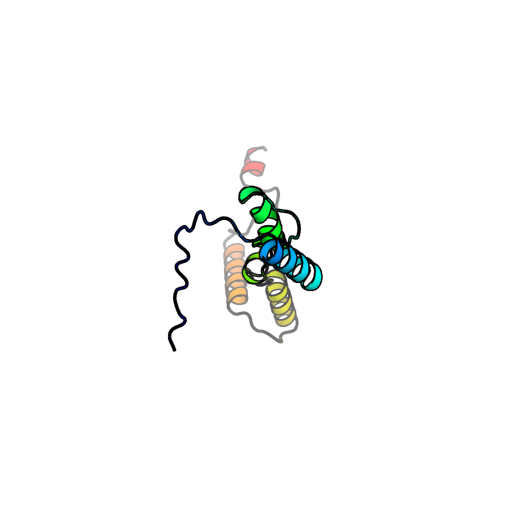 86 HIS A O 1
ATOM 712 N N . GLU A 1 87 ? -6.961 -8.427 22.767 1.00 94.06 87 GLU A N 1
ATOM 713 C CA . GLU A 1 87 ? -8.261 -7.750 22.766 1.00 94.06 87 GLU A CA 1
ATOM 714 C C . GLU A 1 87 ? -9.070 -8.036 24.038 1.00 94.06 87 GLU A C 1
ATOM 716 O O . GLU A 1 87 ? -9.635 -7.093 24.600 1.00 94.06 87 GLU A O 1
ATOM 721 N N . ASP A 1 88 ? -9.063 -9.272 24.547 1.00 94.69 88 ASP A N 1
ATOM 722 C CA . ASP A 1 88 ? -9.735 -9.631 25.805 1.00 94.69 88 ASP A CA 1
ATOM 723 C C . ASP A 1 88 ? -9.221 -8.766 26.973 1.00 94.69 88 ASP A C 1
ATOM 725 O O . ASP A 1 88 ? -10.001 -8.159 27.717 1.00 94.69 88 ASP A O 1
ATOM 729 N N . PHE A 1 89 ? -7.898 -8.609 27.087 1.00 96.19 89 PHE A N 1
ATOM 730 C CA . PHE A 1 89 ? -7.285 -7.749 28.098 1.00 96.19 89 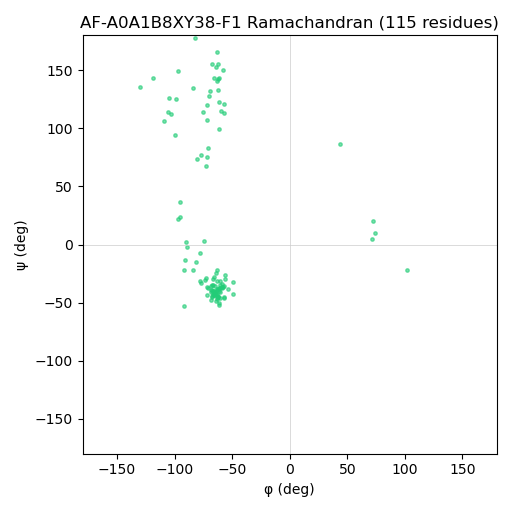PHE A CA 1
ATOM 731 C C . PHE A 1 89 ? -7.690 -6.277 27.936 1.00 96.19 89 PHE A C 1
ATOM 733 O O . PHE A 1 89 ? -8.033 -5.598 28.911 1.00 96.19 89 PHE A O 1
ATOM 740 N N . LYS A 1 90 ? -7.685 -5.754 26.702 1.00 95.69 90 LYS A N 1
ATOM 741 C CA . LYS A 1 90 ? -8.102 -4.368 26.432 1.00 95.69 90 LYS A CA 1
ATOM 742 C C . LYS A 1 90 ? -9.567 -4.133 26.790 1.00 95.69 90 LYS A C 1
ATOM 744 O O . LYS A 1 90 ? -9.898 -3.051 27.287 1.00 95.69 90 LYS A O 1
ATOM 749 N N . GLU A 1 91 ? -10.440 -5.099 26.531 1.00 94.62 91 GLU A N 1
ATOM 750 C CA . GLU A 1 91 ? -11.864 -5.019 26.853 1.00 94.62 91 GLU A CA 1
ATOM 751 C C . GLU A 1 91 ? -12.112 -5.030 28.361 1.00 94.62 91 GLU A C 1
ATOM 753 O O . GLU A 1 91 ? -12.829 -4.149 28.852 1.00 94.62 91 GLU A O 1
ATOM 758 N N . GLU A 1 92 ? -11.449 -5.914 29.106 1.00 94.62 92 GLU A N 1
ATOM 759 C CA . GLU A 1 92 ? -11.569 -5.958 30.566 1.00 94.62 92 GLU A CA 1
ATOM 760 C C . GLU A 1 92 ? -11.025 -4.669 31.206 1.00 94.62 92 GLU A C 1
ATOM 762 O O . GLU A 1 92 ? -11.687 -4.025 32.026 1.00 94.62 92 GLU A O 1
ATOM 767 N N . MET A 1 93 ? -9.883 -4.167 30.729 1.00 94.00 93 MET A N 1
ATOM 768 C CA . MET A 1 93 ? -9.352 -2.879 31.184 1.00 94.00 93 MET A CA 1
ATOM 769 C C . MET A 1 93 ? -10.299 -1.714 30.870 1.00 94.00 93 MET A C 1
ATOM 771 O O . MET A 1 93 ? -10.449 -0.784 31.673 1.00 94.00 93 MET A O 1
ATOM 775 N N . ARG A 1 94 ? -10.972 -1.743 29.714 1.00 94.38 94 ARG A N 1
ATOM 776 C CA . ARG A 1 94 ? -11.974 -0.736 29.343 1.00 94.38 94 ARG A CA 1
ATOM 777 C C . ARG A 1 94 ? -13.205 -0.822 30.249 1.00 94.38 94 ARG A C 1
ATOM 779 O O . ARG A 1 94 ? -13.725 0.227 30.637 1.00 94.38 94 ARG A O 1
ATOM 786 N N . ARG A 1 95 ? -13.648 -2.025 30.616 1.00 94.62 95 ARG A N 1
ATOM 787 C CA . ARG A 1 95 ? -14.752 -2.262 31.560 1.00 94.62 95 ARG A CA 1
ATOM 788 C C . ARG A 1 95 ? -14.434 -1.687 32.941 1.00 94.62 95 ARG A C 1
ATOM 790 O O . ARG A 1 95 ? -15.210 -0.878 33.450 1.00 94.62 95 ARG A O 1
ATOM 797 N N . LEU A 1 96 ? -13.264 -1.996 33.497 1.00 95.69 96 LEU A N 1
ATOM 798 C CA . LEU A 1 96 ? -12.828 -1.466 34.793 1.00 95.69 96 LEU A CA 1
ATOM 799 C C . LEU A 1 96 ? -12.696 0.065 34.783 1.00 95.69 96 LEU A C 1
ATOM 801 O O . LEU A 1 96 ? -13.102 0.735 35.733 1.00 95.69 96 LEU A O 1
ATOM 805 N N . ARG A 1 97 ? -12.183 0.656 33.695 1.00 94.31 97 ARG A N 1
ATOM 806 C CA . ARG A 1 97 ? -12.118 2.124 33.552 1.00 94.31 97 ARG A CA 1
ATOM 807 C C . ARG A 1 97 ? -13.500 2.772 33.539 1.00 94.31 97 ARG A C 1
ATOM 809 O O . ARG A 1 97 ? -13.659 3.827 34.151 1.00 94.31 97 ARG A O 1
ATOM 816 N N . LYS A 1 98 ? -14.485 2.152 32.880 1.00 93.44 98 LYS A N 1
ATOM 817 C CA . LYS A 1 98 ? -15.879 2.621 32.888 1.00 93.44 98 LYS A CA 1
ATOM 818 C C . LYS A 1 98 ? -16.477 2.575 34.295 1.00 93.44 98 LYS A C 1
ATOM 820 O O . LYS A 1 98 ? -17.056 3.570 34.711 1.00 93.44 98 LYS A O 1
ATOM 825 N N . LEU A 1 99 ? -16.265 1.483 35.037 1.00 93.94 99 LEU A N 1
ATOM 826 C CA . LEU A 1 99 ? -16.719 1.358 36.431 1.00 93.94 99 LEU A CA 1
ATOM 827 C C . LEU A 1 99 ? -16.094 2.420 37.347 1.00 93.94 99 LEU A C 1
ATOM 829 O O . LEU A 1 99 ? -16.762 2.955 38.221 1.00 93.94 99 LEU A O 1
ATOM 833 N N . ARG A 1 100 ? -14.836 2.799 37.097 1.00 94.19 100 ARG A N 1
ATOM 834 C CA . ARG A 1 100 ? -14.156 3.903 37.800 1.00 94.19 100 ARG A CA 1
ATOM 835 C C . ARG A 1 100 ? -14.626 5.304 37.371 1.00 94.19 100 ARG A C 1
ATOM 837 O O . ARG A 1 100 ? -14.009 6.287 37.774 1.00 94.19 100 ARG A O 1
ATOM 844 N N . GLY A 1 101 ? -15.618 5.420 36.485 1.00 90.19 101 GLY A N 1
ATOM 845 C CA . GLY A 1 101 ? -16.082 6.698 35.932 1.00 90.19 101 GLY A CA 1
ATOM 846 C C . GLY A 1 101 ? -15.110 7.354 34.941 1.00 90.19 101 GLY A C 1
ATOM 847 O O . GLY A 1 101 ? -15.369 8.444 34.443 1.00 90.19 101 GLY A O 1
ATOM 848 N N . LYS A 1 102 ? -14.000 6.686 34.596 1.00 89.69 102 LYS A N 1
ATOM 849 C CA . LYS A 1 102 ? -12.997 7.145 33.615 1.00 89.69 102 LYS A CA 1
ATOM 850 C C . LYS A 1 102 ? -13.273 6.555 32.229 1.00 89.69 102 LYS A C 1
ATOM 852 O O . LYS A 1 102 ? -12.354 6.165 31.506 1.00 89.69 102 LYS A O 1
ATOM 857 N N . GLY A 1 103 ? -14.554 6.428 31.886 1.00 87.62 103 GLY A N 1
ATOM 858 C CA . GLY A 1 103 ? -14.991 6.011 30.560 1.00 87.62 103 GLY A CA 1
ATOM 859 C C . GLY A 1 103 ? -14.657 7.069 29.510 1.00 87.62 103 GLY A C 1
ATOM 860 O O . GLY A 1 103 ? -14.514 8.252 29.814 1.00 87.62 103 GLY A O 1
ATOM 861 N N . THR A 1 104 ? -14.534 6.647 28.255 1.00 87.25 104 THR A N 1
ATOM 862 C CA . THR A 1 104 ? -14.437 7.586 27.134 1.00 87.25 104 THR A CA 1
ATOM 863 C C . THR A 1 104 ? -15.723 8.419 27.072 1.00 87.25 104 THR A C 1
ATOM 865 O O . THR A 1 104 ? -16.796 7.815 26.971 1.00 87.25 104 THR A O 1
ATOM 868 N N . PRO A 1 105 ? -15.651 9.763 27.137 1.00 88.06 105 PRO A N 1
ATOM 869 C CA . PRO A 1 105 ? -16.837 10.609 27.042 1.00 88.06 105 PRO A CA 1
ATOM 870 C C . PRO A 1 105 ? -17.505 10.430 25.677 1.00 88.06 105 PRO A C 1
ATOM 872 O O . PRO A 1 105 ? -16.840 10.073 24.696 1.00 88.06 105 PRO A O 1
ATOM 875 N N . LYS A 1 106 ? -18.812 10.698 25.591 1.00 87.56 106 LYS A N 1
ATOM 876 C CA . LYS A 1 106 ? -19.496 10.700 24.296 1.00 87.56 106 LYS A CA 1
ATOM 877 C C . LYS A 1 106 ? -18.869 11.767 23.399 1.00 87.56 106 LYS A C 1
ATOM 879 O O . LYS A 1 106 ? -18.456 12.837 23.856 1.00 87.56 106 LYS A O 1
ATOM 884 N N . LYS A 1 107 ? -18.766 11.464 22.105 1.00 87.12 107 LYS A N 1
ATOM 885 C CA . LYS A 1 107 ? -18.215 12.393 21.114 1.00 87.12 107 LYS A CA 1
ATOM 886 C C . LYS A 1 107 ? -19.031 13.692 21.154 1.00 87.12 107 LYS A C 1
ATOM 888 O O . LYS A 1 107 ? -20.234 13.655 20.950 1.00 87.12 107 LYS A O 1
ATOM 893 N N . GLY A 1 108 ? 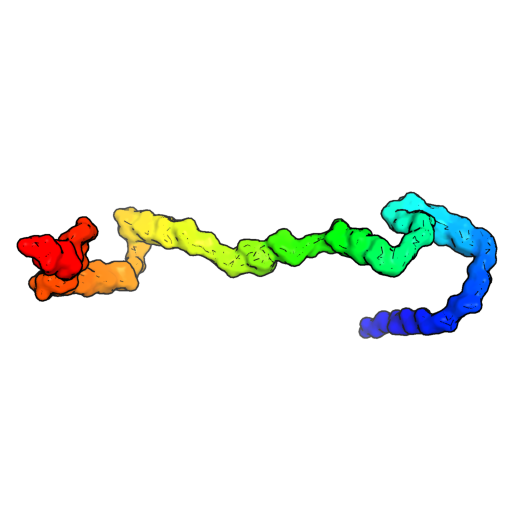-18.374 14.818 21.437 1.00 85.00 108 GLY A N 1
ATOM 894 C CA . GLY A 1 108 ? -19.022 16.128 21.596 1.00 85.00 108 GLY A CA 1
ATOM 895 C C . GLY A 1 108 ? -19.220 16.582 23.048 1.00 85.00 108 GLY A C 1
ATOM 896 O O . GLY A 1 108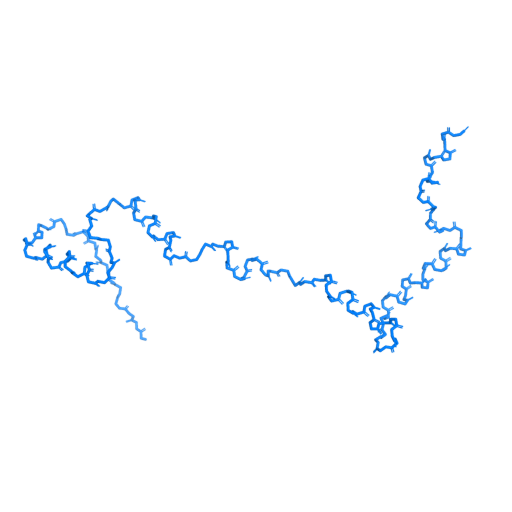 ? -19.224 17.779 23.290 1.00 85.00 108 GLY A O 1
ATOM 897 N N . GLU A 1 109 ? -19.240 15.674 24.027 1.00 85.12 109 GLU A N 1
ATOM 898 C CA . GLU A 1 109 ? -19.390 15.982 25.467 1.00 85.12 109 GLU A CA 1
ATOM 899 C C . GLU A 1 109 ? -18.032 16.079 26.190 1.00 85.12 109 GLU A C 1
ATOM 901 O O . GLU A 1 109 ? -17.898 15.858 27.394 1.00 85.12 109 GLU A O 1
ATOM 906 N N . GLY A 1 110 ? -16.967 16.376 25.442 1.00 84.69 110 GLY A N 1
ATOM 907 C CA . GLY A 1 110 ? -15.631 16.518 26.009 1.00 84.69 110 GLY A CA 1
ATOM 908 C C . GLY A 1 110 ? -15.549 17.681 27.001 1.00 84.69 110 GLY A C 1
ATOM 909 O O . GLY A 1 110 ? -16.379 18.588 27.006 1.00 84.69 110 GLY A O 1
ATOM 910 N N . LYS A 1 111 ? -14.472 17.723 27.792 1.00 81.81 111 LYS A N 1
ATOM 911 C CA . LYS A 1 111 ? -14.231 18.778 28.800 1.00 81.81 111 LYS A CA 1
ATOM 912 C C . LYS A 1 111 ? -14.411 20.209 28.265 1.00 81.81 111 LYS A C 1
ATOM 914 O O . LYS A 1 111 ? -14.847 21.089 28.995 1.00 81.81 111 LYS A O 1
ATOM 919 N N . ARG A 1 112 ? -14.099 20.437 26.984 1.00 81.56 112 ARG A N 1
ATOM 920 C CA . ARG A 1 112 ? -14.278 21.736 26.313 1.00 81.56 112 ARG A CA 1
ATOM 921 C C . ARG A 1 112 ? -15.748 22.118 26.114 1.00 81.56 112 ARG A C 1
ATOM 923 O O . ARG A 1 112 ? -16.067 23.292 26.225 1.00 81.56 112 ARG A O 1
ATOM 930 N N . ALA A 1 113 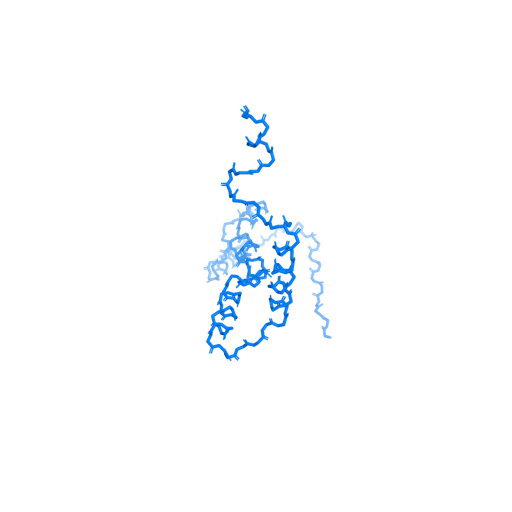? -16.628 21.156 25.844 1.00 77.50 113 ALA A N 1
ATOM 931 C CA . ALA A 1 113 ? -18.056 21.410 25.665 1.00 77.50 113 ALA A CA 1
ATOM 932 C C . ALA A 1 113 ? -18.747 21.741 26.994 1.00 77.50 113 ALA A C 1
ATOM 934 O O . ALA A 1 113 ? -19.571 22.645 27.036 1.00 77.50 113 ALA A O 1
ATOM 935 N N . MET A 1 114 ? -18.340 21.090 28.091 1.00 71.38 114 MET A N 1
ATOM 936 C CA . MET A 1 114 ? -18.845 21.411 29.433 1.00 71.38 114 MET A CA 1
ATOM 937 C C . MET A 1 114 ? -18.441 22.812 29.915 1.00 71.38 114 MET A C 1
ATOM 939 O O . MET A 1 114 ? -19.171 23.408 30.690 1.00 71.38 114 MET A O 1
ATOM 943 N N . LYS A 1 115 ? -17.304 23.350 29.448 1.00 76.00 115 LYS A N 1
ATOM 944 C CA . LYS A 1 115 ? -16.825 24.695 29.816 1.00 76.00 115 LYS A CA 1
ATOM 945 C C . LYS A 1 115 ? -17.498 25.829 29.024 1.00 76.00 115 LYS A C 1
ATOM 947 O O . LYS A 1 115 ? -17.342 26.987 29.382 1.00 76.00 115 LYS A O 1
ATOM 952 N N . LYS A 1 116 ? -18.184 25.517 27.918 1.00 68.44 116 LYS A N 1
ATOM 953 C CA . LYS A 1 116 ? -18.848 26.509 27.050 1.00 68.44 116 LYS A CA 1
ATOM 954 C C . LYS A 1 116 ? -20.298 26.801 27.483 1.00 68.44 116 LYS A C 1
ATOM 956 O O . LYS A 1 116 ? -20.967 27.595 26.832 1.00 68.44 116 LYS A O 1
ATOM 961 N N . LYS A 1 117 ? -20.781 26.123 28.523 1.00 55.75 117 LYS A N 1
ATOM 962 C CA . LYS A 1 117 ? -22.107 26.302 29.114 1.00 55.75 117 LYS A CA 1
ATOM 963 C C . LYS A 1 117 ? -21.982 27.167 30.360 1.00 55.75 117 LYS A C 1
ATOM 965 O O . LYS A 1 117 ? -22.914 27.961 30.584 1.00 55.75 117 LYS A O 1
#

Nearest PDB structures (foldseek):
  7pnw-assembly1_Z  TM=9.335E-01  e=2.016E-12  Mus musculus
  8any-assembly1_AZ  TM=9.273E-01  e=4.574E-12  Homo sapiens
  7nql-assembly1_Ai  TM=9.159E-01  e=6.010E-12  Sus scrofa
  3j9m-assembly1_AZ  TM=9.215E-01  e=8.201E-10  Homo sapiens
  6neq-assembly1_i  TM=9.074E-01  e=5.829E-10  Bos taurus

InterPro domains:
  IPR013219 Small ribosomal subunit protein mS33 [PF08293] (18-107)
 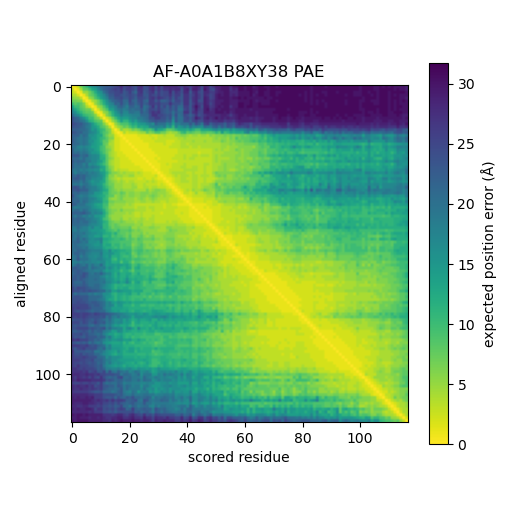 IPR013219 Small ribosomal subunit protein mS33 [PTHR13362] (17-117)

pLDDT: mean 84.96, std 16.42, range [38.03, 96.19]

Solvent-accessible surface area (backbone atoms only — not comparable to full-atom values): 7520 Å² total; per-residue (Å²): 139,81,78,84,84,81,78,81,75,82,76,98,62,88,75,55,75,65,59,58,52,50,54,38,50,51,21,58,75,74,71,47,83,58,64,95,68,56,78,76,60,51,51,55,58,50,58,71,75,43,85,54,70,76,75,37,63,80,58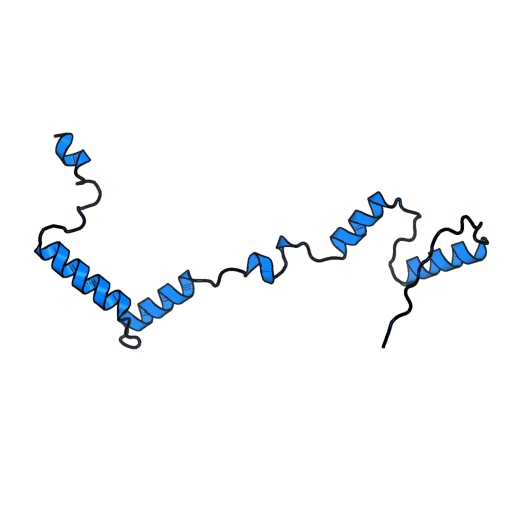,68,60,63,67,73,69,56,68,60,55,54,53,49,53,52,50,33,37,75,71,68,79,38,86,56,66,68,58,52,51,53,50,52,54,50,51,54,32,39,75,71,70,64,45,86,64,60,92,78,63,40,77,72,49,68,71,74,111

Organism: Xenopus tropicalis (NCBI:txid8364)

Mean predicted aligned error: 11.81 Å

Foldseek 3Di:
DDDDDPPPPDDPDDDDPVVLVVVLVVCVVVVHDNDPDDPVVVVVVVCVVDDDPCPPCCNVVVDPPVVVVVVVQVVCVVVVNHDDPPVVVVVVVQVVCVVVVNHDDDVQPDPVNVVVD